Protein AF-A0A7Y5XZ47-F1 (afdb_monomer_lite)

Radius of gyration: 10.63 Å; chains: 1; bounding box: 16×24×32 Å

Foldseek 3Di:
DDDAAEDEDEQPDPPVCVVVVVVVCVVVPHPYYHYDDD

Structure (mmCIF, N/CA/C/O backbone):
data_AF-A0A7Y5XZ47-F1
#
_entry.id   AF-A0A7Y5XZ47-F1
#
loop_
_atom_site.group_PDB
_atom_site.id
_atom_site.type_symbol
_atom_site.label_atom_id
_atom_site.label_alt_id
_atom_site.label_comp_id
_atom_site.label_asym_id
_atom_site.label_entity_id
_atom_site.label_seq_id
_atom_site.pdbx_PDB_ins_code
_atom_site.Cartn_x
_atom_site.Cartn_y
_atom_site.Cartn_z
_atom_site.occupancy
_atom_site.B_iso_or_equiv
_atom_site.auth_seq_id
_atom_site.auth_comp_id
_atom_site.auth_asym_id
_atom_site.auth_atom_id
_atom_site.pdbx_PDB_model_num
ATOM 1 N N . MET A 1 1 ? -7.902 -0.870 23.249 1.00 86.75 1 MET A N 1
ATOM 2 C CA . MET A 1 1 ? -6.978 -0.963 22.099 1.00 86.75 1 MET A CA 1
ATOM 3 C C . MET A 1 1 ? -7.831 -0.875 20.836 1.00 86.75 1 MET A C 1
ATOM 5 O O . MET A 1 1 ? -8.805 -1.613 20.769 1.00 86.75 1 MET A O 1
ATOM 9 N N . ARG A 1 2 ? -7.583 0.079 19.924 1.00 90.69 2 ARG A N 1
ATOM 10 C CA . ARG A 1 2 ? -8.359 0.208 18.669 1.00 90.69 2 ARG A CA 1
ATOM 11 C C . ARG A 1 2 ? -7.870 -0.852 17.666 1.00 90.69 2 ARG A C 1
ATOM 13 O O . ARG A 1 2 ? -6.656 -1.045 17.608 1.00 90.69 2 ARG A O 1
ATOM 20 N N . PRO A 1 3 ? -8.750 -1.526 16.902 1.00 94.19 3 PRO A N 1
ATOM 21 C CA . PRO A 1 3 ? -8.322 -2.374 15.790 1.00 94.19 3 PRO A CA 1
ATOM 22 C C . 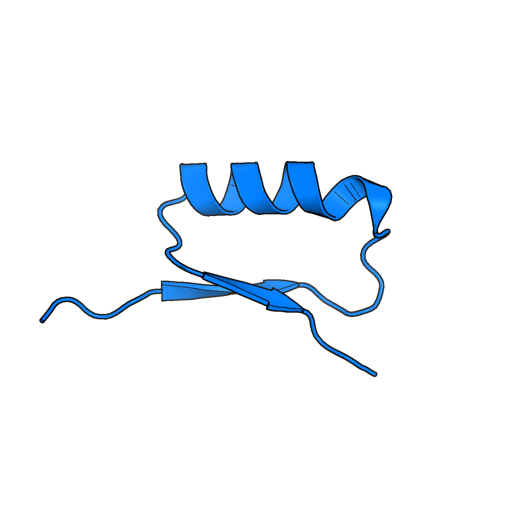PRO A 1 3 ? -7.520 -1.566 14.761 1.00 94.19 3 PRO A C 1
ATOM 24 O O . PRO A 1 3 ? -7.848 -0.401 14.517 1.00 94.19 3 PRO A O 1
ATOM 27 N N . ARG A 1 4 ? -6.487 -2.184 14.179 1.00 96.38 4 ARG A N 1
ATOM 28 C CA . ARG A 1 4 ? -5.724 -1.623 13.057 1.00 96.38 4 ARG A CA 1
ATOM 29 C C . ARG A 1 4 ? -6.302 -2.131 11.745 1.00 96.38 4 ARG A C 1
ATOM 31 O O . ARG A 1 4 ? -6.656 -3.308 11.655 1.00 96.38 4 ARG A O 1
ATOM 38 N N . LEU A 1 5 ? -6.410 -1.252 10.758 1.00 96.62 5 LEU A N 1
ATOM 39 C CA . LEU A 1 5 ? -6.886 -1.595 9.420 1.00 96.62 5 LEU A CA 1
ATOM 40 C C . LEU A 1 5 ? -5.713 -1.573 8.443 1.00 96.62 5 LEU A C 1
ATOM 42 O O . LEU A 1 5 ? -5.022 -0.565 8.337 1.00 96.62 5 LEU A O 1
ATOM 46 N N . GLY A 1 6 ? -5.506 -2.671 7.720 1.00 96.12 6 GLY A N 1
ATOM 47 C CA . GLY A 1 6 ? -4.471 -2.780 6.694 1.00 96.12 6 GLY A CA 1
ATOM 48 C C . GLY A 1 6 ? -5.054 -2.874 5.288 1.00 96.12 6 GLY A C 1
ATOM 49 O O . GLY A 1 6 ? -6.179 -3.344 5.112 1.00 96.12 6 GLY A O 1
ATOM 50 N N . VAL A 1 7 ? -4.271 -2.462 4.291 1.00 95.75 7 VAL A N 1
ATOM 51 C CA . VAL A 1 7 ? -4.562 -2.684 2.868 1.00 95.75 7 VAL A CA 1
ATOM 52 C C . VAL A 1 7 ? -3.497 -3.588 2.247 1.00 95.75 7 VAL A C 1
ATOM 54 O O . VAL A 1 7 ? -2.308 -3.419 2.509 1.00 95.75 7 VAL A O 1
ATOM 57 N N . LEU A 1 8 ? -3.931 -4.563 1.444 1.00 95.69 8 LEU A N 1
ATOM 58 C CA . LEU A 1 8 ? -3.061 -5.479 0.707 1.00 95.69 8 LEU A CA 1
ATOM 59 C C . LEU A 1 8 ? -2.909 -4.993 -0.737 1.00 95.69 8 LEU A C 1
ATOM 61 O O . LEU A 1 8 ? -3.902 -4.863 -1.454 1.00 95.69 8 LEU A O 1
ATOM 65 N N . VAL A 1 9 ? -1.671 -4.759 -1.158 1.00 93.50 9 VAL A N 1
ATOM 66 C CA . VAL A 1 9 ? -1.307 -4.404 -2.532 1.00 93.50 9 VAL A CA 1
ATOM 67 C C . VAL A 1 9 ? -0.774 -5.646 -3.235 1.00 93.50 9 VAL A C 1
ATOM 69 O O . VAL A 1 9 ? 0.014 -6.408 -2.672 1.00 93.50 9 VAL A O 1
ATOM 72 N N . GLY A 1 10 ? -1.243 -5.877 -4.460 1.00 91.00 10 GLY A N 1
ATOM 73 C CA . GLY A 1 10 ? -0.859 -7.049 -5.241 1.00 91.00 10 GLY A CA 1
ATOM 74 C C . GLY A 1 10 ? 0.594 -6.990 -5.720 1.00 91.00 10 GLY A C 1
ATOM 75 O O . GLY A 1 10 ? 1.119 -5.915 -5.994 1.00 91.00 10 GLY A O 1
ATOM 76 N N . ALA A 1 11 ? 1.200 -8.162 -5.928 1.00 83.56 11 ALA A N 1
ATOM 77 C CA . ALA A 1 11 ? 2.591 -8.328 -6.370 1.00 83.56 11 ALA A CA 1
ATOM 78 C C . ALA A 1 11 ? 2.932 -7.650 -7.717 1.00 83.56 11 ALA A C 1
ATOM 80 O O . ALA A 1 11 ? 4.096 -7.480 -8.064 1.00 83.56 11 ALA A O 1
ATOM 81 N N . LYS A 1 12 ? 1.912 -7.266 -8.497 1.00 88.00 12 LYS A N 1
ATOM 82 C CA . LYS A 1 12 ? 2.055 -6.628 -9.817 1.00 88.00 12 LYS A CA 1
ATOM 83 C C . LYS A 1 12 ? 2.204 -5.107 -9.759 1.00 88.00 12 LYS A C 1
ATOM 85 O O . LYS A 1 12 ? 2.447 -4.504 -10.803 1.00 88.00 12 LYS A O 1
ATOM 90 N N . GLU A 1 13 ? 2.023 -4.492 -8.593 1.00 88.19 13 GLU A N 1
ATOM 91 C CA . GLU A 1 13 ? 2.213 -3.051 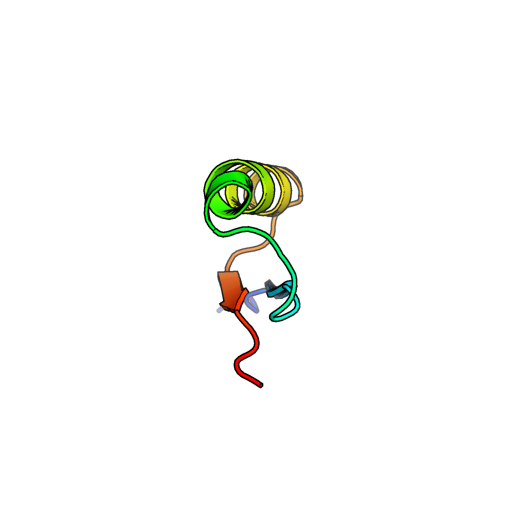-8.424 1.00 88.19 13 GLU A CA 1
ATOM 92 C C . GLU A 1 13 ? 3.691 -2.689 -8.673 1.00 88.19 13 GLU A C 1
ATOM 94 O O . GLU A 1 13 ? 4.582 -3.268 -8.040 1.00 88.19 13 GLU A O 1
ATOM 99 N N . PRO A 1 14 ? 3.997 -1.738 -9.573 1.00 92.44 14 PRO A N 1
ATOM 100 C CA . PRO A 1 14 ? 5.363 -1.275 -9.754 1.00 92.44 14 PRO A CA 1
ATOM 101 C C . PRO A 1 14 ? 5.919 -0.678 -8.457 1.00 92.44 14 PRO A C 1
ATOM 103 O O . PRO A 1 14 ? 5.296 0.169 -7.822 1.00 92.44 14 PRO A O 1
ATOM 106 N N . VAL A 1 15 ? 7.152 -1.046 -8.093 1.00 91.56 15 VAL A N 1
ATOM 107 C CA . VAL A 1 15 ? 7.813 -0.547 -6.868 1.00 91.56 15 VAL A CA 1
ATOM 108 C C . VAL A 1 15 ? 7.879 0.987 -6.829 1.00 91.56 15 VAL A C 1
ATOM 110 O O . VAL A 1 15 ? 7.798 1.586 -5.759 1.00 91.56 15 VAL A O 1
ATOM 113 N N . ALA A 1 16 ? 7.991 1.627 -7.997 1.00 95.19 16 ALA A N 1
ATOM 114 C CA . ALA A 1 16 ? 8.009 3.082 -8.129 1.00 95.19 16 ALA A CA 1
ATOM 115 C C . ALA A 1 16 ? 6.695 3.757 -7.688 1.00 95.19 16 ALA A C 1
ATOM 117 O O . ALA A 1 16 ? 6.731 4.911 -7.261 1.00 95.19 16 ALA A O 1
ATOM 118 N N . ASP A 1 17 ? 5.572 3.039 -7.743 1.00 95.00 17 ASP A N 1
ATOM 119 C CA . ASP A 1 17 ? 4.243 3.562 -7.414 1.00 95.00 17 ASP A CA 1
ATOM 120 C C . ASP A 1 17 ? 3.887 3.355 -5.929 1.00 95.00 17 ASP A C 1
ATOM 122 O O . ASP A 1 17 ? 3.051 4.079 -5.382 1.00 95.00 17 ASP A O 1
ATOM 126 N N . LEU A 1 18 ? 4.592 2.459 -5.221 1.00 93.25 18 LEU A N 1
ATOM 127 C CA . LEU A 1 18 ? 4.353 2.155 -3.801 1.00 93.25 18 LEU A CA 1
ATOM 128 C C . LEU A 1 18 ? 4.316 3.385 -2.880 1.00 93.25 18 LEU A C 1
ATOM 130 O O . LEU A 1 18 ? 3.445 3.428 -2.008 1.00 93.25 18 LEU A O 1
ATOM 134 N N . PRO A 1 19 ? 5.176 4.414 -3.034 1.00 96.06 19 PRO A N 1
ATOM 135 C CA . PRO A 1 19 ? 5.077 5.617 -2.212 1.00 96.06 19 PRO A CA 1
ATOM 136 C C . PRO A 1 19 ? 3.767 6.387 -2.415 1.00 96.06 19 PRO A C 1
ATOM 138 O O . PRO A 1 19 ? 3.244 6.965 -1.461 1.00 96.06 19 PRO A O 1
ATOM 141 N N . ALA A 1 20 ? 3.231 6.417 -3.639 1.00 96.94 20 ALA A N 1
ATOM 142 C CA . ALA 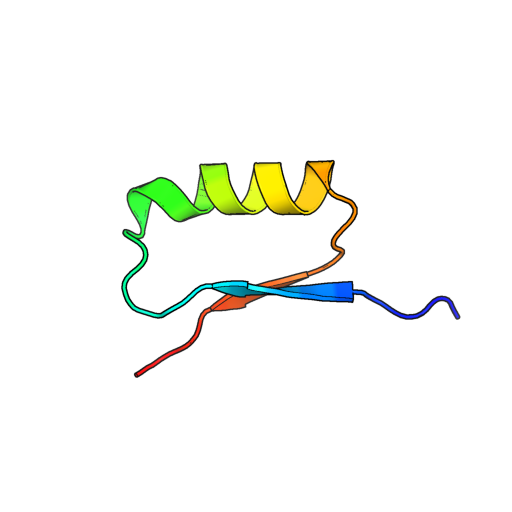A 1 20 ? 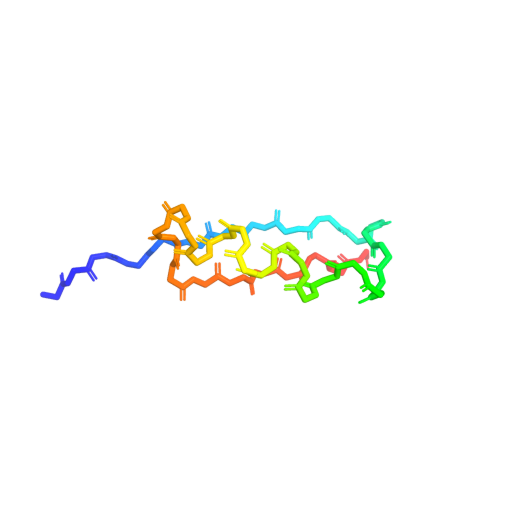1.950 7.061 -3.917 1.00 96.94 20 ALA A CA 1
ATOM 143 C C . ALA A 1 20 ? 0.798 6.247 -3.310 1.00 96.94 20 ALA A C 1
ATOM 145 O O . ALA A 1 20 ? -0.073 6.816 -2.647 1.00 96.94 20 ALA A O 1
ATOM 146 N N . THR A 1 21 ? 0.851 4.921 -3.450 1.00 95.56 21 THR A N 1
ATOM 147 C CA . THR A 1 21 ? -0.133 3.989 -2.883 1.00 95.56 21 THR A CA 1
ATOM 148 C C . THR A 1 21 ? -0.148 4.034 -1.351 1.00 95.56 21 THR A C 1
ATOM 150 O O . THR A 1 21 ? -1.220 4.106 -0.751 1.00 95.56 21 THR A O 1
ATOM 153 N N . ALA A 1 22 ? 1.020 4.124 -0.704 1.00 96.50 22 ALA A N 1
ATOM 154 C CA . ALA A 1 22 ? 1.132 4.313 0.744 1.00 96.50 22 ALA A CA 1
ATOM 155 C C . ALA A 1 22 ? 0.456 5.611 1.211 1.00 96.50 22 ALA A C 1
ATOM 157 O O . ALA A 1 22 ? -0.369 5.587 2.122 1.00 96.50 22 ALA A O 1
ATOM 158 N N . ARG A 1 23 ? 0.732 6.739 0.540 1.00 98.06 23 ARG A N 1
ATOM 159 C CA . ARG A 1 23 ? 0.107 8.032 0.875 1.00 98.06 23 ARG A CA 1
ATOM 160 C C . ARG A 1 23 ? -1.408 8.008 0.693 1.00 98.06 23 ARG A C 1
ATOM 162 O O . ARG A 1 23 ? -2.126 8.607 1.489 1.00 98.06 23 ARG A O 1
ATOM 169 N N . ALA A 1 24 ? -1.899 7.333 -0.346 1.00 97.19 24 ALA A N 1
ATOM 170 C CA . ALA A 1 24 ? -3.332 7.169 -0.563 1.00 97.19 24 ALA A CA 1
ATOM 171 C C . ALA A 1 24 ? -3.979 6.325 0.549 1.00 97.19 24 ALA A C 1
ATOM 173 O O . ALA A 1 24 ? -5.052 6.682 1.037 1.00 97.19 24 ALA A O 1
ATOM 174 N N . ALA A 1 25 ? -3.314 5.253 0.990 1.00 97.25 25 ALA A N 1
ATOM 175 C CA . ALA A 1 25 ? -3.777 4.417 2.094 1.00 97.25 25 ALA A CA 1
ATOM 176 C C . ALA A 1 25 ? -3.817 5.189 3.426 1.00 97.25 25 ALA A C 1
ATOM 178 O O . ALA A 1 25 ? -4.823 5.140 4.136 1.00 97.25 25 ALA A O 1
ATOM 179 N N . GLU A 1 26 ? -2.774 5.966 3.725 1.00 97.56 26 GLU A N 1
ATOM 180 C CA . GLU A 1 26 ? -2.725 6.838 4.906 1.00 97.56 26 GLU A CA 1
ATOM 181 C C . GLU A 1 26 ? -3.844 7.887 4.880 1.00 97.56 26 GLU A C 1
ATOM 183 O O . GLU A 1 26 ? -4.565 8.056 5.865 1.00 97.56 26 GLU A O 1
ATOM 188 N N . ALA A 1 27 ? -4.049 8.556 3.740 1.00 98.25 27 ALA A N 1
ATOM 189 C CA . ALA A 1 27 ? -5.121 9.539 3.571 1.00 98.25 27 ALA A CA 1
ATOM 190 C C . ALA A 1 27 ? -6.525 8.921 3.713 1.00 98.25 27 ALA A C 1
ATOM 192 O O . ALA A 1 27 ? -7.461 9.602 4.134 1.00 98.25 27 ALA A O 1
ATOM 193 N N . ALA A 1 28 ? -6.669 7.632 3.394 1.00 97.12 28 ALA A N 1
ATOM 194 C CA . ALA A 1 28 ? -7.894 6.860 3.582 1.00 97.12 28 ALA A CA 1
ATOM 195 C C . ALA A 1 28 ? -8.063 6.302 5.012 1.00 97.12 28 ALA A C 1
ATOM 197 O O . ALA A 1 28 ? -9.106 5.724 5.318 1.00 97.12 28 ALA A O 1
ATOM 198 N N . GLY A 1 29 ? -7.080 6.498 5.899 1.00 97.12 29 GLY A N 1
ATOM 199 C CA . GLY A 1 29 ? -7.148 6.099 7.306 1.00 97.12 29 GLY A CA 1
ATOM 200 C C . GLY A 1 29 ? -6.711 4.662 7.593 1.00 97.12 29 GLY A C 1
ATOM 201 O O . GLY A 1 29 ? -7.017 4.154 8.674 1.00 97.12 29 GLY A O 1
ATOM 202 N N . TYR A 1 30 ? -6.015 4.010 6.657 1.00 98.06 30 TYR A N 1
ATOM 203 C CA . TYR A 1 30 ? -5.372 2.725 6.921 1.00 98.06 30 TYR A CA 1
ATOM 204 C C . TYR A 1 30 ? -4.124 2.913 7.784 1.00 98.06 30 TYR A C 1
ATOM 206 O O . TYR A 1 30 ? -3.380 3.883 7.648 1.00 98.06 30 TYR A O 1
ATOM 214 N N . ASP A 1 31 ? -3.899 1.952 8.672 1.00 97.56 31 ASP A N 1
ATOM 215 C CA . ASP A 1 31 ? -2.792 1.938 9.624 1.00 97.56 31 ASP A CA 1
ATOM 216 C C . ASP A 1 31 ? -1.593 1.118 9.111 1.00 97.56 31 ASP A C 1
ATOM 218 O O . ASP A 1 31 ? -0.522 1.146 9.726 1.00 97.56 31 ASP A O 1
ATOM 222 N N . GLU A 1 32 ? -1.791 0.311 8.059 1.00 97.44 32 GLU A N 1
ATOM 223 C CA . GLU A 1 32 ? -0.811 -0.651 7.545 1.00 97.44 32 GLU A CA 1
ATOM 224 C C . GLU A 1 32 ? -0.928 -0.847 6.023 1.00 97.44 32 GLU A C 1
ATOM 226 O O . GLU A 1 32 ? -2.029 -0.919 5.471 1.00 97.44 32 GLU A O 1
ATOM 231 N N . LEU A 1 33 ? 0.221 -1.000 5.362 1.00 95.50 33 LEU A N 1
ATOM 232 C CA . LEU A 1 33 ? 0.347 -1.373 3.954 1.00 95.50 33 LEU A CA 1
ATOM 233 C C . LEU A 1 33 ? 1.059 -2.726 3.872 1.00 95.50 33 LEU A C 1
ATOM 235 O O . LEU A 1 33 ? 2.193 -2.854 4.331 1.00 95.50 33 LEU A O 1
ATOM 239 N N . TRP A 1 34 ? 0.400 -3.718 3.284 1.00 95.44 34 TRP A N 1
ATOM 240 C CA . TRP A 1 34 ? 0.922 -5.069 3.105 1.00 95.44 34 TRP A CA 1
ATOM 241 C C . TRP A 1 34 ? 1.199 -5.319 1.625 1.00 95.44 34 TRP A C 1
ATOM 243 O O . TRP A 1 34 ? 0.386 -4.964 0.773 1.00 95.44 34 TRP A O 1
ATOM 253 N N . LEU A 1 35 ? 2.334 -5.942 1.319 1.00 93.00 35 LEU A N 1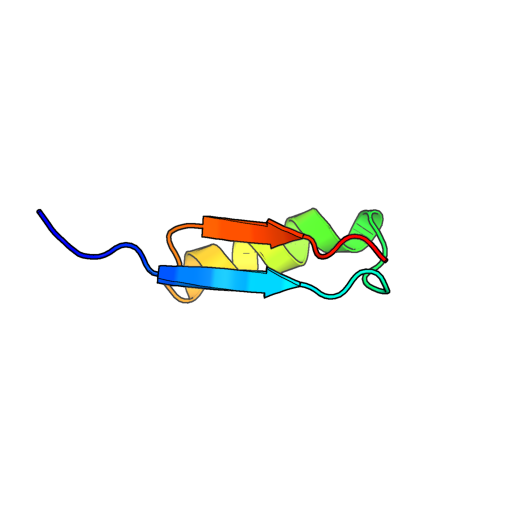
ATOM 254 C CA . LEU A 1 35 ? 2.706 -6.335 -0.038 1.00 93.00 35 LEU A CA 1
ATOM 255 C C . LEU A 1 35 ? 2.505 -7.841 -0.177 1.00 93.00 35 LEU A C 1
ATOM 257 O O . LEU A 1 35 ? 3.011 -8.603 0.645 1.00 93.00 35 LEU A O 1
ATOM 261 N N . ALA A 1 36 ? 1.754 -8.263 -1.191 1.00 91.06 36 ALA A N 1
ATOM 262 C CA . ALA A 1 36 ? 1.699 -9.669 -1.561 1.00 91.06 36 ALA A CA 1
ATOM 263 C C . ALA A 1 36 ? 2.998 -10.059 -2.280 1.00 91.06 36 ALA A C 1
ATOM 265 O O . ALA A 1 36 ? 3.411 -9.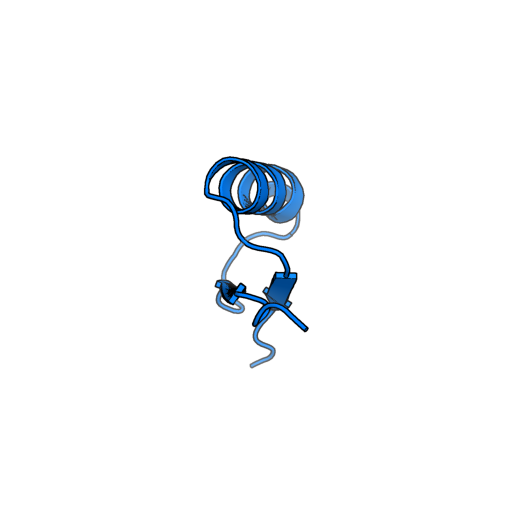381 -3.221 1.00 91.06 36 ALA A O 1
ATOM 266 N N . GLU A 1 37 ? 3.610 -11.156 -1.847 1.00 81.81 37 GLU A N 1
ATOM 267 C CA . GLU A 1 37 ? 4.619 -11.885 -2.616 1.00 81.81 37 GLU A CA 1
ATOM 268 C C . GLU A 1 37 ? 3.894 -12.968 -3.437 1.00 81.81 37 GLU A C 1
ATOM 270 O O . GLU A 1 37 ? 2.897 -13.519 -2.962 1.00 81.81 37 GLU A O 1
ATOM 275 N N . ASP A 1 38 ? 4.344 -13.219 -4.670 1.00 71.50 38 ASP A N 1
ATOM 276 C CA . ASP A 1 38 ? 3.872 -14.354 -5.488 1.00 71.50 38 ASP A CA 1
ATOM 277 C C . ASP A 1 38 ? 4.400 -15.697 -4.945 1.00 71.50 38 ASP A C 1
ATOM 279 O O . ASP A 1 38 ? 5.572 -15.743 -4.499 1.00 71.50 38 ASP A O 1
#

pLDDT: mean 93.5, std 5.37, range [71.5, 98.25]

Secondary structure (DSSP, 8-state):
-PPP-EEEEPTTS-TTTHHHHHHHHHHTT-SEEEE---

Sequence (38 aa):
MRPRLGVLVGAKEPVADLPATARAAEAAGYDELWLAED